Protein AF-A0A926F863-F1 (afdb_monomer)

pLDDT: mean 94.05, std 6.94, range [59.16, 98.5]

Nearest PDB structures (foldseek):
  3muj-assembly1_B  TM=3.597E-01  e=5.654E+00  Homo sapiens

InterPro domains:
  IPR001525 C-5 cytosine methyltransferase [PF00145] (24-99)
  IPR029063 S-adenosyl-L-methionine-dependent methyltransferase superfamily [SSF53335] (8-101)
  IPR031303 DNA methylase, C-5 cytosine-specific, conserved site [PS00095] (80-98)

Sequence (110 aa):
IIEGVMPCLTPGKLYKRQNGPRFRGEDGLMFTITATDRHGILEKLRIRRLMPQECLRAQGFSEEQAQKICLVNSDNQVYKQAGNAVTVNVVQAIGERLKEVDDELYKRKG

Organism: NCBI:txid2763676

Secondary structure (DSSP, 8-state):
---SEEEES-TT-SS--SSS-SB--TTPPPPPP-SS---EEEETTEEEEPPHHHHHHHTT--HHHHHHHHHHS-HHHHHHHHHHPPPHHHHHHHHHHHHHHHHHHHHTT-

Foldseek 3Di:
DQAAKKKAWQPVDPDDDDDDDRIDDRPDDHDQQALPTFIWIQHPNDIDTDFLLSLQVSLVDDSVRSVVVPVVDPRNVSSNPSNPDHRPVVVVVVVVVVVVVVVVVVVVVD

Radius of gyration: 18.23 Å; Cα contacts (8 Å, |Δi|>4): 144; chains: 1; bounding box: 43×34×61 Å

Structure (mmCIF, N/CA/C/O backbone):
data_AF-A0A926F863-F1
#
_entry.id   AF-A0A926F863-F1
#
loop_
_atom_site.group_PDB
_atom_site.id
_atom_site.type_symbol
_atom_site.label_atom_id
_atom_site.label_alt_id
_atom_site.label_comp_id
_atom_site.label_asym_id
_atom_site.label_entity_id
_atom_site.label_seq_id
_atom_site.pdbx_PDB_ins_code
_atom_site.Cartn_x
_atom_site.Cartn_y
_atom_site.Cartn_z
_atom_site.occupancy
_atom_site.B_iso_or_equiv
_atom_site.auth_seq_id
_atom_site.auth_comp_id
_atom_site.auth_asym_id
_atom_site.auth_atom_id
_atom_site.pdbx_PDB_model_num
ATOM 1 N N . ILE A 1 1 ? -0.957 -11.375 -26.136 1.00 59.31 1 ILE A N 1
ATOM 2 C CA . ILE A 1 1 ? -0.493 -10.065 -25.613 1.00 59.31 1 ILE A CA 1
ATOM 3 C C . ILE A 1 1 ? -0.911 -10.031 -24.149 1.00 59.31 1 ILE A C 1
ATOM 5 O O . ILE A 1 1 ? -1.944 -10.609 -23.855 1.00 59.31 1 ILE A O 1
ATOM 9 N N . ILE A 1 2 ? -0.105 -9.485 -23.234 1.00 64.69 2 ILE A N 1
ATOM 10 C CA . ILE A 1 2 ? -0.550 -9.303 -21.840 1.00 64.69 2 ILE A CA 1
ATOM 11 C C . ILE A 1 2 ? -1.617 -8.209 -21.860 1.00 64.69 2 ILE A C 1
ATOM 13 O O . ILE A 1 2 ? -1.288 -7.065 -22.188 1.00 64.69 2 ILE A O 1
ATOM 17 N N . GLU A 1 3 ? -2.867 -8.571 -21.585 1.00 75.44 3 GLU A N 1
ATOM 18 C CA . GLU A 1 3 ? -4.001 -7.640 -21.596 1.00 75.44 3 GLU A CA 1
ATOM 19 C C . GLU A 1 3 ? -4.301 -7.088 -20.196 1.00 75.44 3 GLU A C 1
ATOM 21 O O . GLU A 1 3 ? -4.772 -5.955 -20.089 1.00 75.44 3 GLU A O 1
ATOM 26 N N . GLY A 1 4 ? -3.952 -7.823 -19.133 1.00 84.75 4 GLY A N 1
ATOM 27 C CA . GLY A 1 4 ? -4.171 -7.414 -17.748 1.00 84.75 4 GLY A CA 1
ATOM 28 C C . GLY A 1 4 ? -2.987 -6.712 -17.072 1.00 84.75 4 GLY A C 1
ATOM 29 O O . GLY A 1 4 ? -1.955 -6.391 -17.674 1.00 84.75 4 GLY A O 1
ATOM 30 N N . VAL A 1 5 ? -3.160 -6.461 -15.771 1.00 91.56 5 VAL A N 1
ATOM 31 C CA . VAL A 1 5 ? -2.172 -5.811 -14.900 1.00 91.56 5 VAL A CA 1
ATOM 32 C C . VAL A 1 5 ? -1.580 -6.846 -13.951 1.00 91.56 5 VAL A C 1
ATOM 34 O O . VAL A 1 5 ? -2.289 -7.422 -13.137 1.00 91.56 5 VAL A O 1
ATOM 37 N N . MET A 1 6 ? -0.266 -7.054 -14.012 1.00 95.50 6 MET A N 1
ATOM 38 C CA . MET A 1 6 ? 0.435 -8.005 -13.145 1.00 95.50 6 MET A CA 1
ATOM 39 C C . MET A 1 6 ? 1.247 -7.290 -12.056 1.00 95.50 6 MET A C 1
ATOM 41 O O . MET A 1 6 ? 2.111 -6.469 -12.390 1.00 95.50 6 MET A O 1
ATOM 45 N N . PRO A 1 7 ? 1.067 -7.618 -10.762 1.00 96.50 7 PRO A N 1
ATOM 46 C CA . PRO A 1 7 ? 1.912 -7.107 -9.686 1.00 96.50 7 PRO A CA 1
ATOM 47 C C . PRO A 1 7 ? 3.381 -7.473 -9.887 1.00 96.50 7 PRO A C 1
ATOM 49 O O . PRO A 1 7 ? 3.701 -8.610 -10.234 1.00 96.50 7 PRO A O 1
ATOM 52 N N . CYS A 1 8 ? 4.286 -6.542 -9.596 1.00 95.94 8 CYS A N 1
ATOM 53 C CA . CYS A 1 8 ? 5.728 -6.727 -9.718 1.00 95.94 8 CYS A CA 1
ATOM 54 C C . CYS A 1 8 ? 6.470 -6.277 -8.455 1.00 95.94 8 CYS A C 1
ATOM 56 O O . CYS A 1 8 ? 6.349 -5.139 -7.995 1.00 95.94 8 CYS A O 1
ATOM 58 N N . LEU A 1 9 ? 7.314 -7.161 -7.932 1.00 96.00 9 LEU A N 1
ATOM 59 C CA . LEU A 1 9 ? 8.221 -6.867 -6.838 1.00 96.00 9 LEU A CA 1
ATOM 60 C C . LEU A 1 9 ? 9.496 -6.187 -7.357 1.00 96.00 9 LEU A C 1
ATOM 62 O O . LEU A 1 9 ? 10.271 -6.766 -8.125 1.00 96.00 9 LEU A O 1
ATOM 66 N N . THR A 1 10 ? 9.758 -4.976 -6.868 1.00 94.62 10 THR A N 1
ATOM 67 C CA . THR A 1 10 ? 11.027 -4.246 -7.033 1.00 94.62 10 THR A CA 1
ATOM 68 C C . THR A 1 10 ? 11.561 -4.233 -8.476 1.00 94.62 10 THR A C 1
ATOM 70 O O . THR A 1 10 ? 12.686 -4.686 -8.719 1.00 94.62 10 THR A O 1
ATOM 73 N N . PRO A 1 11 ? 10.800 -3.692 -9.454 1.00 94.75 11 PRO A N 1
ATOM 74 C CA . PRO A 1 11 ? 11.139 -3.757 -10.877 1.00 94.75 11 PRO A CA 1
ATOM 75 C C . PRO A 1 11 ? 12.455 -3.054 -11.223 1.00 94.75 11 PRO A C 1
ATOM 77 O O . PRO A 1 11 ? 13.088 -3.383 -12.215 1.00 94.75 11 PRO A O 1
ATOM 80 N N . GLY A 1 12 ? 12.893 -2.098 -10.398 1.00 92.44 12 GLY A N 1
ATOM 81 C CA . GLY A 1 12 ? 14.146 -1.370 -10.605 1.00 92.44 12 GLY A CA 1
ATOM 82 C C . GLY A 1 12 ? 15.415 -2.104 -10.161 1.00 92.44 12 GLY A C 1
ATOM 83 O O . GLY A 1 12 ? 16.485 -1.513 -10.253 1.00 92.44 12 GLY A O 1
ATOM 84 N N . LYS A 1 13 ? 15.328 -3.331 -9.628 1.00 92.31 13 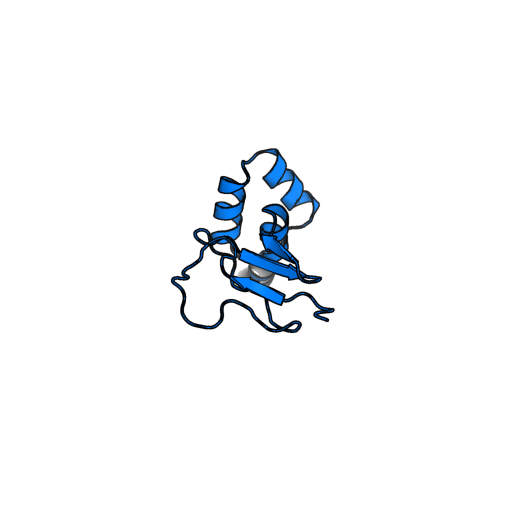LYS A N 1
ATOM 85 C CA . LYS A 1 13 ? 16.504 -4.110 -9.200 1.00 92.31 13 LYS A CA 1
ATOM 86 C C . LYS A 1 13 ? 16.634 -5.390 -10.013 1.00 92.31 13 LYS A C 1
ATOM 88 O O . LYS A 1 13 ? 15.687 -6.175 -10.053 1.00 92.31 13 LYS A O 1
ATOM 93 N N . LEU A 1 14 ? 17.834 -5.644 -10.540 1.00 91.38 14 LEU A N 1
ATOM 94 C CA . LEU A 1 14 ? 18.174 -6.880 -11.257 1.00 91.38 14 LEU A CA 1
ATOM 95 C C . LEU A 1 14 ? 17.975 -8.116 -10.364 1.00 91.38 14 LEU A C 1
ATOM 97 O O . LEU A 1 14 ? 17.232 -9.034 -10.709 1.00 91.38 14 LEU A O 1
ATOM 101 N N . TYR A 1 15 ? 18.537 -8.076 -9.155 1.00 91.62 15 TYR A N 1
ATOM 102 C CA . TYR A 1 15 ? 18.416 -9.140 -8.160 1.00 91.62 15 TYR A CA 1
ATOM 103 C C . TYR A 1 15 ? 17.427 -8.757 -7.051 1.00 91.62 15 TYR A C 1
ATOM 105 O O . TYR A 1 15 ? 17.424 -7.620 -6.569 1.00 91.62 15 TYR A O 1
ATOM 113 N N . LYS A 1 16 ? 16.582 -9.709 -6.638 1.00 91.19 16 LYS A N 1
ATOM 114 C CA . LYS A 1 16 ? 15.624 -9.548 -5.531 1.00 91.19 16 LYS A CA 1
ATOM 115 C C . LYS A 1 16 ? 16.090 -10.312 -4.295 1.00 91.19 16 LYS A C 1
ATOM 117 O O . LYS A 1 16 ? 16.709 -11.361 -4.422 1.00 91.19 16 LYS A O 1
ATOM 122 N N . ARG A 1 17 ? 15.757 -9.787 -3.111 1.00 89.31 17 ARG A N 1
ATOM 123 C CA . ARG A 1 17 ? 16.078 -10.421 -1.820 1.00 89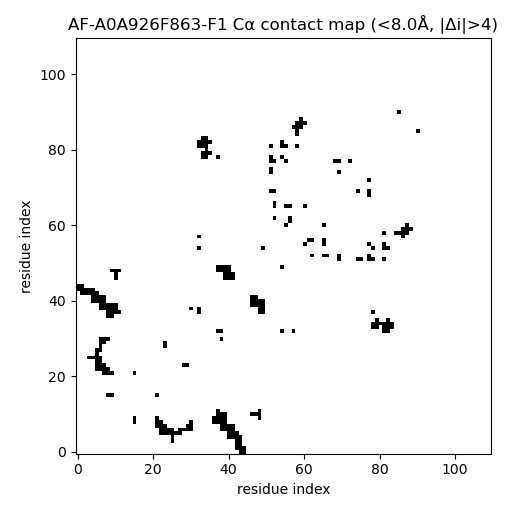.31 17 ARG A CA 1
ATOM 124 C C . ARG A 1 17 ? 14.975 -11.350 -1.314 1.00 89.31 17 ARG A C 1
ATOM 126 O O . ARG A 1 17 ? 15.287 -12.374 -0.728 1.00 89.31 17 ARG A O 1
ATOM 133 N N . GLN A 1 18 ? 13.701 -11.002 -1.522 1.00 85.50 18 GLN A N 1
ATOM 134 C CA . GLN A 1 18 ? 12.589 -11.855 -1.093 1.00 85.50 18 GLN A CA 1
ATOM 135 C C . GLN A 1 18 ? 12.514 -13.136 -1.931 1.00 85.50 18 GLN A C 1
ATOM 137 O O . GLN A 1 18 ? 12.698 -13.105 -3.153 1.00 85.50 18 GLN A O 1
ATOM 142 N N . ASN A 1 19 ? 12.180 -14.244 -1.272 1.00 89.44 19 ASN A N 1
ATOM 143 C CA . ASN A 1 19 ? 11.878 -15.525 -1.909 1.00 89.44 19 ASN A CA 1
ATOM 144 C C . ASN A 1 19 ? 10.538 -15.470 -2.664 1.00 89.44 19 ASN A C 1
ATOM 146 O O . ASN A 1 19 ? 9.709 -14.599 -2.411 1.00 89.44 19 ASN A O 1
ATOM 150 N N . GLY A 1 20 ? 10.333 -16.390 -3.609 1.00 90.88 20 GLY A N 1
ATOM 151 C CA . GLY A 1 20 ? 9.114 -16.452 -4.427 1.00 90.88 20 GLY A CA 1
ATOM 152 C C . GLY A 1 20 ? 9.216 -15.709 -5.765 1.00 90.88 20 GLY A C 1
ATOM 153 O O . GLY A 1 20 ? 10.310 -15.290 -6.157 1.00 90.88 20 GLY A O 1
ATOM 154 N N . PRO A 1 21 ? 8.112 -15.579 -6.515 1.00 93.69 21 PRO A N 1
ATOM 155 C CA . PRO A 1 21 ? 8.136 -14.999 -7.851 1.00 93.69 21 PRO A CA 1
ATOM 156 C C . PRO A 1 21 ? 8.247 -13.467 -7.805 1.00 93.69 21 PRO A C 1
ATOM 158 O O . PRO A 1 21 ? 7.821 -12.820 -6.851 1.00 93.69 21 PRO A O 1
ATOM 161 N N . ARG A 1 22 ? 8.840 -12.873 -8.849 1.00 94.56 22 ARG A N 1
ATOM 162 C CA . ARG A 1 22 ? 8.901 -11.407 -9.004 1.00 94.56 22 ARG A CA 1
ATOM 163 C C . ARG A 1 22 ? 7.568 -10.831 -9.467 1.00 94.56 22 ARG A C 1
ATOM 165 O O . ARG A 1 22 ? 7.223 -9.726 -9.071 1.00 94.56 22 ARG A O 1
ATOM 172 N N . PHE A 1 23 ? 6.855 -11.574 -10.299 1.00 95.19 23 PHE A N 1
ATOM 173 C CA . PHE A 1 23 ? 5.547 -11.201 -10.808 1.00 95.19 23 PHE A CA 1
ATOM 174 C C . PHE A 1 23 ? 4.492 -12.141 -10.241 1.00 95.19 23 PHE A C 1
ATOM 176 O O . PHE A 1 23 ? 4.777 -13.314 -9.997 1.00 95.19 23 PHE A O 1
ATOM 183 N N . ARG A 1 24 ? 3.2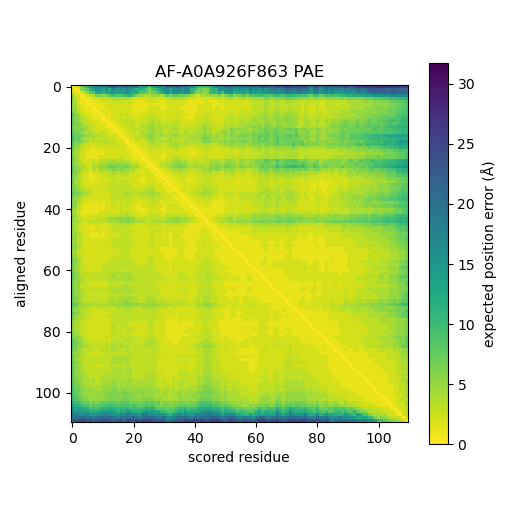83 -11.632 -10.037 1.00 94.50 24 ARG A N 1
ATOM 184 C CA . ARG A 1 24 ? 2.088 -12.465 -9.862 1.00 94.50 24 ARG A CA 1
ATOM 185 C C . ARG A 1 24 ? 1.251 -12.396 -11.139 1.00 94.50 24 ARG A C 1
ATOM 187 O O . ARG A 1 24 ? 1.475 -11.500 -11.948 1.00 94.50 24 ARG A O 1
ATOM 194 N N . GLY A 1 25 ? 0.348 -13.360 -11.327 1.00 92.00 25 GLY A N 1
ATOM 195 C CA . GLY A 1 25 ? -0.586 -13.359 -12.460 1.00 92.00 25 GLY A CA 1
ATOM 196 C C . GLY A 1 25 ? -1.533 -12.155 -12.431 1.00 92.00 25 GLY A C 1
ATOM 197 O O . GLY A 1 25 ? -1.531 -11.399 -11.462 1.00 92.00 25 GLY A O 1
ATOM 198 N N . GLU A 1 26 ? -2.331 -11.986 -13.486 1.00 89.38 26 GLU A N 1
ATOM 199 C CA . GLU A 1 26 ? -3.250 -10.844 -13.643 1.00 89.38 26 GLU A CA 1
ATOM 200 C C . GLU A 1 26 ? -4.286 -10.768 -12.505 1.00 89.38 26 GLU A C 1
ATOM 202 O O . GLU A 1 26 ? -4.508 -9.697 -11.952 1.00 89.38 26 GLU A O 1
ATOM 207 N N . ASP A 1 27 ? -4.802 -11.914 -12.049 1.00 86.12 27 ASP A N 1
ATOM 208 C CA . ASP A 1 27 ? -5.701 -12.006 -10.881 1.00 86.12 27 ASP A CA 1
ATOM 209 C 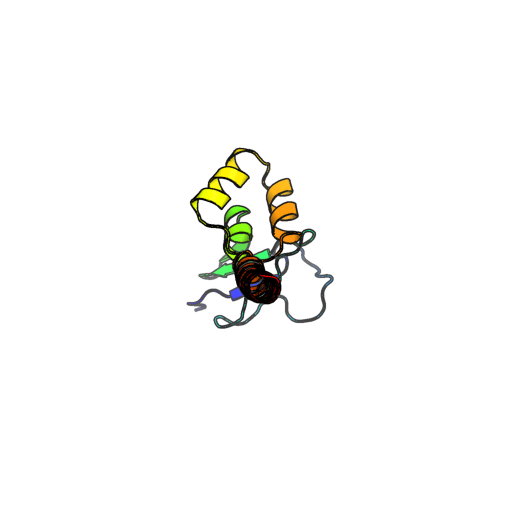C . ASP A 1 27 ? -4.953 -12.069 -9.535 1.00 86.12 27 ASP A C 1
ATOM 211 O O . ASP A 1 27 ? -5.524 -12.305 -8.467 1.00 86.12 27 ASP A O 1
ATOM 215 N N . GLY A 1 28 ? -3.629 -11.922 -9.570 1.00 88.12 28 GLY A N 1
ATOM 216 C CA . GLY A 1 28 ? -2.786 -11.993 -8.394 1.00 88.12 28 GLY A CA 1
ATOM 217 C C . GLY A 1 28 ? -2.954 -10.767 -7.506 1.00 88.12 28 GLY A C 1
ATOM 218 O O . GLY A 1 28 ? -2.842 -9.631 -7.957 1.00 88.12 28 GLY A O 1
ATOM 219 N N . LEU A 1 29 ? -3.111 -10.989 -6.200 1.00 91.88 29 LEU A N 1
ATOM 220 C CA . LEU A 1 29 ? -3.073 -9.896 -5.227 1.00 91.88 29 LEU A CA 1
ATOM 221 C C . LEU A 1 29 ? -1.736 -9.155 -5.287 1.00 91.88 29 LEU A C 1
ATOM 223 O O . LEU A 1 29 ? -0.683 -9.765 -5.501 1.00 91.88 29 LEU A O 1
ATOM 227 N N . MET A 1 30 ? -1.761 -7.859 -4.985 1.00 93.38 30 MET A N 1
ATOM 228 C CA . MET A 1 30 ? -0.550 -7.056 -4.850 1.00 93.38 30 MET A CA 1
ATOM 229 C C . MET A 1 30 ? 0.411 -7.650 -3.802 1.00 93.38 30 MET A C 1
ATOM 231 O O . MET A 1 30 ? 0.000 -8.303 -2.838 1.00 93.38 30 MET A O 1
ATOM 235 N N . PHE A 1 31 ? 1.715 -7.436 -3.987 1.00 95.12 31 PHE A N 1
ATOM 236 C CA . PHE A 1 31 ? 2.688 -7.691 -2.924 1.00 95.12 31 PHE A CA 1
ATOM 237 C C . PHE A 1 31 ? 2.463 -6.718 -1.761 1.00 95.12 31 PHE A C 1
ATOM 239 O O . PHE A 1 31 ? 2.026 -5.588 -1.967 1.00 95.12 31 PHE A O 1
ATOM 246 N N . THR A 1 32 ? 2.803 -7.131 -0.540 1.00 94.44 32 THR A N 1
ATOM 247 C CA . THR A 1 32 ? 2.780 -6.231 0.617 1.00 94.44 32 THR A CA 1
ATOM 248 C C . THR A 1 32 ? 3.665 -5.018 0.345 1.00 94.44 32 THR A C 1
ATOM 250 O O . THR A 1 32 ? 4.855 -5.176 0.067 1.00 94.44 32 THR A O 1
ATOM 253 N N . ILE A 1 33 ? 3.100 -3.813 0.438 1.00 95.75 33 ILE A N 1
ATOM 254 C CA . ILE A 1 33 ? 3.874 -2.574 0.345 1.00 95.75 33 ILE A CA 1
ATOM 255 C C . ILE A 1 33 ? 4.805 -2.510 1.557 1.00 95.75 33 ILE A C 1
ATOM 257 O O . ILE A 1 33 ? 4.357 -2.620 2.691 1.00 95.75 33 ILE A O 1
ATOM 261 N N . THR A 1 34 ? 6.107 -2.354 1.320 1.00 95.19 34 THR A N 1
ATOM 262 C CA . THR A 1 34 ? 7.122 -2.303 2.382 1.00 95.19 34 THR A CA 1
ATOM 263 C C . THR A 1 34 ? 7.894 -0.997 2.284 1.00 95.19 34 THR A C 1
ATOM 265 O O . THR A 1 34 ? 7.996 -0.401 1.211 1.00 95.19 34 THR A O 1
ATOM 268 N N . ALA A 1 35 ? 8.468 -0.543 3.398 1.00 94.94 35 ALA A N 1
ATOM 269 C CA . ALA A 1 35 ? 9.252 0.692 3.413 1.00 94.94 35 ALA A CA 1
ATOM 270 C C . ALA A 1 35 ? 10.551 0.591 2.590 1.00 94.94 35 ALA A C 1
ATOM 272 O O . ALA A 1 35 ? 11.090 1.601 2.124 1.00 94.94 35 ALA A O 1
ATOM 273 N N . THR A 1 36 ? 11.064 -0.629 2.418 1.00 92.38 36 THR A N 1
ATOM 274 C CA . THR A 1 36 ? 12.358 -0.904 1.783 1.00 92.38 36 THR A CA 1
ATOM 275 C C . THR A 1 36 ? 12.245 -1.121 0.279 1.00 92.38 36 THR A C 1
ATOM 277 O O . THR A 1 36 ? 13.106 -0.662 -0.477 1.00 92.38 36 THR A O 1
ATOM 280 N N . ASP A 1 37 ? 11.217 -1.837 -0.168 1.00 93.19 37 ASP A N 1
ATOM 281 C CA . ASP A 1 37 ? 11.050 -2.165 -1.576 1.00 93.19 37 ASP A CA 1
ATOM 282 C C . ASP A 1 37 ? 10.349 -1.038 -2.340 1.00 93.19 37 ASP A C 1
ATOM 284 O O . ASP A 1 37 ? 9.827 -0.067 -1.786 1.00 93.19 37 ASP A O 1
ATOM 288 N N . ARG A 1 38 ? 10.410 -1.126 -3.666 1.00 94.75 38 ARG A N 1
ATOM 289 C CA . ARG A 1 38 ? 9.699 -0.215 -4.565 1.00 94.75 38 ARG A CA 1
ATOM 290 C C . ARG A 1 38 ? 8.844 -1.069 -5.461 1.00 94.75 38 ARG A C 1
ATOM 292 O O . ARG A 1 38 ? 9.348 -1.584 -6.441 1.00 94.75 38 ARG A O 1
ATOM 299 N N . HIS A 1 39 ? 7.596 -1.280 -5.086 1.00 96.00 39 HIS A N 1
ATOM 300 C CA . HIS A 1 39 ? 6.697 -2.166 -5.815 1.00 96.00 39 HIS A CA 1
ATOM 301 C C . HIS A 1 39 ? 6.245 -1.546 -7.138 1.00 96.00 39 HIS A C 1
ATOM 303 O O . HIS A 1 39 ? 6.396 -0.343 -7.362 1.00 96.00 39 HIS A O 1
ATOM 309 N N . GLY A 1 40 ? 5.746 -2.371 -8.046 1.00 96.69 40 GLY A N 1
ATOM 310 C CA . GLY A 1 40 ? 5.356 -1.948 -9.381 1.00 96.69 40 GLY A CA 1
ATOM 311 C C . GLY A 1 40 ? 4.332 -2.866 -10.015 1.00 96.69 40 GLY A C 1
ATOM 312 O O . GLY A 1 40 ? 3.845 -3.802 -9.386 1.00 96.69 40 GLY A O 1
ATOM 313 N N . ILE A 1 41 ? 4.048 -2.597 -11.281 1.00 96.25 41 ILE A N 1
ATOM 314 C CA . ILE A 1 41 ? 3.158 -3.400 -12.113 1.00 96.25 41 ILE A CA 1
ATOM 315 C C . ILE A 1 41 ? 3.754 -3.579 -13.509 1.00 96.25 41 ILE A C 1
ATOM 317 O O . ILE A 1 41 ? 4.572 -2.769 -13.962 1.00 96.25 41 ILE A O 1
ATOM 321 N N . LEU A 1 42 ? 3.335 -4.645 -14.179 1.00 95.19 42 LEU A N 1
ATOM 322 C CA . LEU A 1 42 ? 3.472 -4.849 -15.613 1.00 95.19 42 LEU A CA 1
ATOM 323 C C . LEU A 1 42 ? 2.091 -4.675 -16.247 1.00 95.19 42 LEU A C 1
ATOM 325 O O . LEU A 1 42 ? 1.163 -5.397 -15.901 1.00 95.19 42 LEU A O 1
ATOM 329 N N . GLU A 1 43 ? 1.973 -3.722 -17.162 1.00 92.69 43 GLU A N 1
ATOM 330 C CA . GLU A 1 43 ? 0.740 -3.405 -17.885 1.00 92.69 43 GLU A CA 1
ATOM 331 C C . GLU A 1 43 ? 1.104 -3.096 -19.340 1.00 92.69 43 GLU A C 1
ATOM 333 O O . GLU A 1 43 ? 2.039 -2.332 -19.589 1.00 92.69 43 GLU A O 1
ATOM 338 N N . LYS A 1 44 ? 0.397 -3.692 -20.311 1.00 90.25 44 LYS A N 1
ATOM 339 C CA . LYS A 1 44 ? 0.604 -3.432 -21.753 1.00 90.25 44 LYS A CA 1
ATOM 340 C C . LYS A 1 44 ? 2.081 -3.522 -22.176 1.00 90.25 44 LYS A C 1
ATOM 342 O O . LYS A 1 44 ? 2.608 -2.639 -22.847 1.00 90.25 44 LYS A O 1
ATOM 347 N N . LEU A 1 45 ? 2.764 -4.584 -21.734 1.00 89.62 45 LEU A N 1
ATOM 348 C CA . LEU A 1 45 ? 4.198 -4.837 -21.969 1.00 89.62 45 LEU A CA 1
ATOM 349 C C . LEU A 1 45 ? 5.161 -3.791 -21.370 1.00 89.62 45 LEU A C 1
ATOM 351 O O . LEU A 1 45 ? 6.359 -3.822 -21.650 1.00 89.62 45 LEU A O 1
ATOM 355 N N . ARG A 1 46 ? 4.677 -2.890 -20.509 1.00 93.62 46 ARG A N 1
ATOM 356 C CA . ARG A 1 46 ? 5.487 -1.883 -19.823 1.00 93.62 46 ARG A CA 1
ATOM 357 C C . ARG A 1 46 ? 5.541 -2.160 -18.329 1.00 93.62 46 ARG A C 1
ATOM 359 O O . ARG A 1 46 ? 4.521 -2.243 -17.651 1.00 93.62 46 ARG A O 1
ATOM 366 N N . ILE A 1 47 ? 6.758 -2.237 -17.800 1.00 95.19 47 ILE A N 1
ATOM 367 C CA . ILE A 1 47 ? 6.994 -2.313 -16.359 1.00 95.19 47 ILE A CA 1
ATOM 368 C C . ILE A 1 47 ? 7.133 -0.891 -15.813 1.00 95.19 47 ILE A C 1
ATOM 370 O O . ILE A 1 47 ? 7.930 -0.098 -16.324 1.00 95.19 47 ILE A O 1
ATOM 374 N N . ARG A 1 48 ? 6.400 -0.571 -14.746 1.00 95.56 48 ARG A N 1
ATOM 375 C CA . ARG A 1 48 ? 6.550 0.691 -14.009 1.00 95.56 48 ARG A CA 1
ATOM 376 C C . ARG A 1 48 ? 6.491 0.473 -12.505 1.00 95.56 48 ARG A C 1
ATOM 378 O O . ARG A 1 48 ? 5.980 -0.535 -12.026 1.00 95.56 48 ARG A O 1
ATOM 385 N N . ARG A 1 49 ? 7.016 1.438 -11.752 1.00 96.75 49 ARG A N 1
ATOM 386 C CA . ARG A 1 49 ? 6.820 1.497 -10.298 1.00 96.75 49 ARG A CA 1
ATOM 387 C C . ARG A 1 49 ? 5.408 1.996 -9.995 1.00 96.75 49 ARG A C 1
ATOM 389 O O . ARG A 1 49 ? 4.830 2.733 -10.798 1.00 96.75 49 ARG A O 1
ATOM 396 N N . LEU A 1 50 ? 4.886 1.593 -8.842 1.00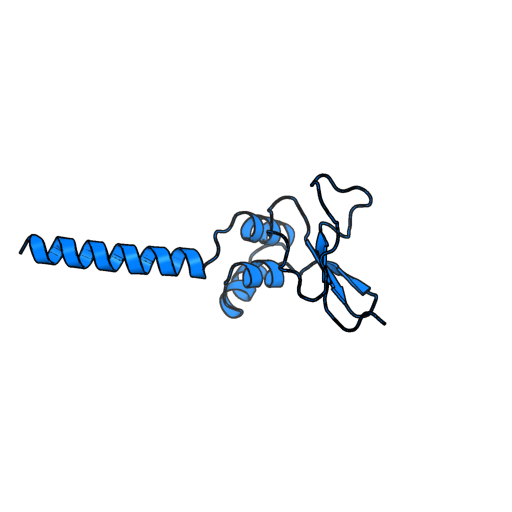 97.06 50 LEU A N 1
ATOM 397 C CA . LEU A 1 50 ? 3.748 2.268 -8.238 1.00 97.06 50 LEU A CA 1
ATOM 398 C C . LEU A 1 50 ? 4.197 3.656 -7.795 1.00 97.06 50 LEU A C 1
ATOM 400 O O . LEU A 1 50 ? 5.289 3.794 -7.249 1.00 97.06 50 LEU A O 1
ATOM 404 N N . MET A 1 51 ? 3.362 4.655 -8.029 1.00 96.94 51 MET A N 1
ATOM 405 C CA . MET A 1 51 ? 3.527 6.012 -7.532 1.00 96.94 51 MET A CA 1
ATOM 406 C C . MET A 1 51 ? 3.326 6.043 -6.012 1.00 96.94 51 MET A C 1
ATOM 408 O O . MET A 1 51 ? 2.584 5.216 -5.475 1.00 96.94 51 MET A O 1
ATOM 412 N N . PRO A 1 52 ? 3.904 7.019 -5.291 1.00 97.81 52 PRO A N 1
ATOM 413 C CA . PRO A 1 52 ? 3.739 7.091 -3.840 1.00 97.81 52 PRO A CA 1
ATOM 414 C C . PRO A 1 52 ? 2.265 7.163 -3.414 1.00 97.81 52 PRO A C 1
ATOM 416 O O . PRO A 1 52 ? 1.855 6.508 -2.458 1.00 97.81 52 PRO A O 1
ATOM 419 N N . GLN A 1 53 ? 1.450 7.879 -4.187 1.00 97.88 53 GLN A N 1
ATOM 420 C CA . GLN A 1 53 ? 0.011 7.970 -3.974 1.00 97.88 53 GLN A CA 1
ATOM 421 C C . GLN A 1 53 ? -0.720 6.636 -4.216 1.00 97.88 53 GLN A C 1
ATOM 423 O O . GLN A 1 53 ? -1.647 6.300 -3.483 1.00 97.88 53 GLN A O 1
ATOM 428 N N . GLU A 1 54 ? -0.297 5.844 -5.211 1.00 97.50 54 GLU A N 1
ATOM 429 C CA . GLU A 1 54 ? -0.832 4.493 -5.447 1.00 97.50 54 GLU A CA 1
ATOM 430 C C . GLU A 1 54 ? -0.525 3.570 -4.258 1.00 97.50 54 GLU A C 1
ATOM 432 O O . GLU A 1 54 ? -1.389 2.802 -3.841 1.00 97.50 54 GLU A O 1
ATOM 437 N N . CYS A 1 55 ? 0.664 3.692 -3.656 1.00 97.94 55 CYS A N 1
ATOM 438 C CA . CYS A 1 55 ? 1.024 2.953 -2.444 1.00 97.94 55 CYS A CA 1
ATOM 439 C C . CYS A 1 55 ? 0.145 3.328 -1.239 1.00 97.94 55 CYS A C 1
ATOM 441 O O . CYS A 1 55 ? -0.232 2.445 -0.473 1.00 97.94 55 CYS A O 1
ATOM 443 N N . LEU A 1 56 ? -0.200 4.610 -1.066 1.00 98.31 56 LEU A N 1
ATOM 444 C CA . LEU A 1 56 ? -1.128 5.046 -0.013 1.00 98.31 56 LEU A CA 1
ATOM 445 C C . LEU A 1 56 ? -2.544 4.520 -0.263 1.00 98.31 56 LEU A C 1
ATOM 447 O O . LEU A 1 56 ? -3.167 3.974 0.644 1.00 98.31 56 LEU A O 1
ATOM 451 N N . ARG A 1 57 ? -3.038 4.597 -1.502 1.00 97.62 57 ARG A N 1
ATOM 452 C CA . ARG A 1 57 ? -4.347 4.028 -1.857 1.00 97.62 57 ARG A CA 1
ATOM 453 C C . ARG A 1 57 ? -4.410 2.523 -1.624 1.00 97.62 57 ARG A C 1
ATOM 455 O O . ARG A 1 57 ? -5.414 2.032 -1.121 1.00 97.62 57 ARG A O 1
ATOM 462 N N . ALA A 1 58 ? -3.325 1.798 -1.900 1.00 95.62 58 ALA A N 1
ATOM 463 C CA . ALA A 1 58 ? -3.229 0.372 -1.589 1.00 95.62 58 ALA A CA 1
ATOM 464 C C . ALA A 1 58 ? -3.350 0.075 -0.079 1.00 95.62 58 ALA A C 1
ATOM 466 O O . ALA A 1 58 ? -3.771 -1.017 0.291 1.00 95.62 58 ALA A O 1
ATOM 467 N N . GLN A 1 59 ? -3.032 1.042 0.789 1.00 97.50 59 GLN A N 1
ATOM 468 C CA . GLN A 1 59 ? -3.243 0.962 2.239 1.00 97.50 59 GLN A CA 1
ATOM 469 C C . GLN A 1 59 ? -4.630 1.464 2.685 1.00 97.50 59 GLN A C 1
ATOM 471 O O . GLN A 1 59 ? -4.887 1.555 3.881 1.00 97.50 59 GLN A O 1
ATOM 476 N N . GLY A 1 60 ? -5.538 1.782 1.760 1.00 97.38 60 GLY A N 1
ATOM 477 C CA . GLY A 1 60 ? -6.901 2.225 2.066 1.00 97.38 60 GLY A CA 1
ATOM 478 C C . GLY A 1 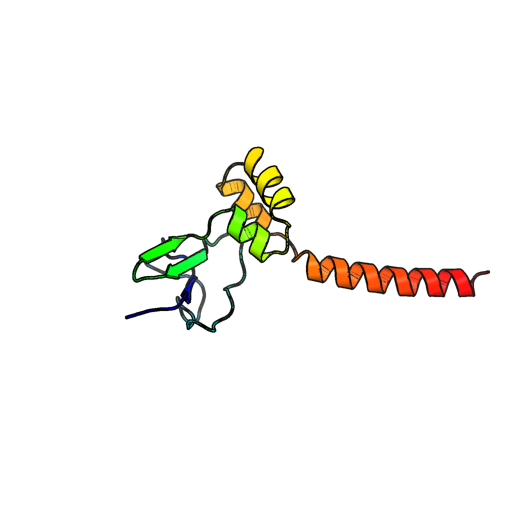60 ? -7.047 3.721 2.355 1.00 97.38 60 GLY A C 1
ATOM 479 O O . GLY A 1 60 ? -8.116 4.148 2.775 1.00 97.38 60 GLY A O 1
ATOM 480 N N . PHE A 1 61 ? -6.009 4.534 2.128 1.00 98.00 61 PHE A N 1
ATOM 481 C CA . PHE A 1 61 ? -6.155 5.991 2.196 1.00 98.00 61 PHE A CA 1
ATOM 482 C C . PHE A 1 61 ? -7.034 6.484 1.042 1.00 98.00 61 PHE A C 1
ATOM 484 O O . PHE A 1 61 ? -6.879 6.040 -0.100 1.00 98.00 61 PHE A O 1
ATOM 491 N N . SER A 1 62 ? -7.924 7.438 1.326 1.00 97.94 62 SER A N 1
ATOM 492 C CA . SER A 1 62 ? -8.707 8.108 0.283 1.00 97.94 62 SER A CA 1
ATOM 493 C C . SER A 1 62 ? -7.806 8.895 -0.676 1.00 97.94 62 SER A C 1
ATOM 495 O O . SER A 1 62 ? -6.690 9.288 -0.325 1.00 97.94 62 SER A O 1
ATOM 497 N N . GLU A 1 63 ? -8.309 9.159 -1.885 1.00 97.38 63 GLU A N 1
ATOM 498 C CA . GLU A 1 63 ? -7.617 9.967 -2.897 1.00 97.38 63 GLU A CA 1
ATOM 499 C C . GLU A 1 63 ? -7.172 11.321 -2.319 1.00 97.38 63 GLU A C 1
ATOM 501 O O . GLU A 1 63 ? -6.002 11.682 -2.428 1.00 97.38 63 GLU A O 1
ATOM 506 N N . GLU A 1 64 ? -8.070 12.019 -1.618 1.00 97.94 64 GLU A N 1
ATOM 507 C CA . GLU A 1 64 ? -7.799 13.322 -1.005 1.00 97.94 64 GLU A CA 1
ATOM 508 C C . GLU A 1 64 ? -6.705 13.247 0.073 1.00 97.94 64 GLU A C 1
ATOM 510 O O . GLU A 1 64 ? -5.776 14.059 0.078 1.00 97.94 64 GLU A O 1
ATOM 515 N N . GLN A 1 65 ? -6.775 12.266 0.980 1.00 97.94 65 GLN A N 1
ATOM 516 C CA . GLN A 1 65 ? -5.739 12.069 2.001 1.00 97.94 65 GLN A CA 1
ATOM 517 C C . GLN A 1 65 ? -4.384 11.779 1.355 1.00 97.94 65 GLN A C 1
ATOM 519 O O . GLN A 1 65 ? -3.372 12.353 1.759 1.00 97.94 65 GLN A O 1
ATOM 524 N N . ALA A 1 66 ? -4.363 10.916 0.337 1.00 98.00 66 ALA A N 1
ATOM 525 C CA . ALA A 1 66 ? -3.139 10.557 -0.358 1.00 98.00 66 ALA A CA 1
ATOM 526 C C . ALA A 1 66 ? -2.517 11.773 -1.064 1.00 98.00 66 ALA A C 1
ATOM 528 O O . ALA A 1 66 ? -1.315 11.999 -0.927 1.00 98.00 66 ALA A O 1
ATOM 529 N N . GLN A 1 67 ? -3.325 12.602 -1.734 1.00 97.81 67 GLN A N 1
ATOM 530 C CA . GLN A 1 67 ? -2.864 13.850 -2.354 1.00 97.81 67 GLN A CA 1
ATOM 531 C C . GLN A 1 67 ? -2.288 14.822 -1.320 1.00 97.81 67 GLN A C 1
ATOM 533 O O . GLN A 1 67 ? -1.184 15.330 -1.513 1.00 97.81 67 GLN A O 1
ATOM 538 N N . LYS A 1 68 ? -2.983 15.041 -0.195 1.00 98.12 68 LYS A N 1
ATOM 539 C CA . LYS A 1 68 ? -2.502 15.921 0.885 1.00 98.12 68 LYS A CA 1
ATOM 540 C C . LYS A 1 68 ? -1.161 15.454 1.451 1.00 98.12 68 LYS A C 1
ATOM 542 O O . LYS A 1 68 ? -0.267 16.274 1.644 1.00 98.12 68 LYS A O 1
ATOM 547 N N . ILE A 1 69 ? -0.998 14.148 1.680 1.00 97.94 69 ILE A N 1
ATOM 548 C CA . ILE A 1 69 ? 0.266 13.572 2.162 1.00 97.94 69 ILE A CA 1
ATOM 549 C C . ILE A 1 69 ? 1.378 13.778 1.127 1.00 97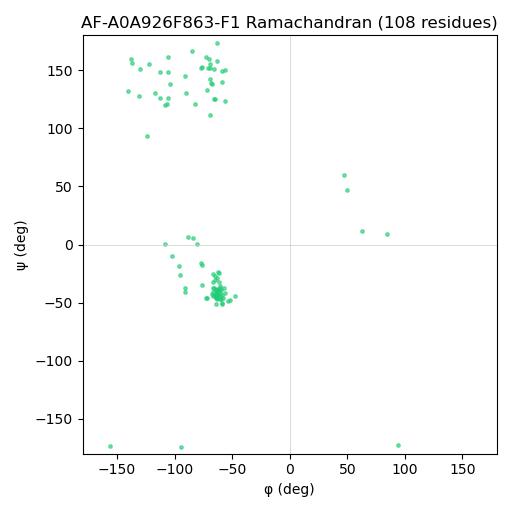.94 69 ILE A C 1
ATOM 551 O O . ILE A 1 69 ? 2.470 14.216 1.492 1.00 97.94 69 ILE A O 1
ATOM 555 N N . CYS A 1 70 ? 1.106 13.500 -0.151 1.00 97.56 70 CYS A N 1
ATOM 556 C CA . CYS A 1 70 ? 2.068 13.677 -1.240 1.00 97.56 70 CYS A CA 1
ATOM 557 C C . CYS A 1 70 ? 2.456 15.143 -1.477 1.00 97.56 70 CYS A C 1
ATOM 559 O O . CYS A 1 70 ? 3.588 15.400 -1.868 1.00 97.56 70 CYS A O 1
ATOM 561 N N . LEU A 1 71 ? 1.563 16.102 -1.220 1.00 97.94 71 LEU A N 1
ATOM 562 C CA . LEU A 1 71 ? 1.837 17.527 -1.421 1.00 97.94 71 LEU A CA 1
ATOM 563 C C . LEU A 1 71 ? 2.914 18.068 -0.468 1.00 97.94 71 LEU A C 1
ATOM 565 O O . LEU A 1 71 ? 3.660 18.973 -0.830 1.00 97.94 71 LEU A O 1
ATOM 569 N N . VAL A 1 72 ? 2.991 17.525 0.750 1.00 97.62 72 VAL A N 1
ATOM 570 C CA . VAL A 1 72 ? 3.864 18.047 1.819 1.00 97.62 72 VAL A CA 1
ATOM 571 C C . VAL A 1 72 ? 5.072 17.154 2.121 1.00 97.62 72 VAL A C 1
ATOM 573 O O . VAL A 1 72 ? 5.865 17.473 3.002 1.00 97.62 72 VAL A O 1
ATOM 576 N N . ASN A 1 73 ? 5.234 16.034 1.409 1.00 98.19 73 ASN A N 1
ATOM 577 C CA . ASN A 1 73 ? 6.329 15.079 1.604 1.00 98.19 73 ASN A CA 1
ATOM 578 C C . ASN A 1 73 ? 7.015 14.743 0.276 1.00 98.19 73 ASN A C 1
ATOM 580 O O . ASN A 1 73 ? 6.377 14.684 -0.768 1.00 98.19 73 ASN A O 1
ATOM 584 N N . SER A 1 74 ? 8.306 14.407 0.324 1.00 98.00 74 SER A N 1
ATOM 585 C CA . SER A 1 74 ? 8.983 13.824 -0.841 1.00 98.00 74 SER A CA 1
ATOM 586 C C . SER A 1 74 ? 8.488 12.405 -1.133 1.00 98.00 74 SER A C 1
ATOM 588 O O . SER A 1 74 ? 8.173 11.646 -0.212 1.00 98.00 74 SER A O 1
ATOM 590 N N . ASP A 1 75 ? 8.548 11.985 -2.398 1.00 97.56 75 ASP A N 1
ATOM 591 C CA . ASP A 1 75 ? 8.214 10.619 -2.823 1.00 97.56 75 ASP A CA 1
ATOM 592 C C . ASP A 1 75 ? 8.877 9.544 -1.951 1.00 97.56 75 ASP A C 1
ATOM 594 O O . ASP A 1 75 ? 8.239 8.581 -1.528 1.00 97.56 75 ASP A O 1
ATOM 598 N N . ASN A 1 76 ? 10.163 9.719 -1.631 1.00 96.44 76 ASN A N 1
ATOM 599 C CA . ASN A 1 76 ? 10.915 8.774 -0.807 1.00 96.44 76 ASN A CA 1
ATOM 600 C C . ASN A 1 76 ? 10.363 8.655 0.618 1.00 96.44 76 ASN A C 1
ATOM 602 O O . ASN A 1 76 ? 10.319 7.543 1.155 1.00 96.44 76 ASN A O 1
ATOM 606 N N . GLN A 1 77 ? 9.941 9.770 1.220 1.00 98.00 77 GLN A N 1
ATOM 607 C CA . GLN A 1 77 ? 9.288 9.765 2.528 1.00 98.00 77 GLN A CA 1
ATOM 608 C C . GLN A 1 77 ? 7.920 9.094 2.441 1.00 98.00 77 GLN A C 1
ATOM 610 O O . GLN A 1 77 ? 7.614 8.257 3.288 1.00 98.00 77 GLN A O 1
ATOM 615 N N . VAL A 1 78 ? 7.137 9.385 1.400 1.00 98.25 78 VAL A N 1
ATOM 616 C CA . VAL A 1 78 ? 5.805 8.793 1.221 1.00 98.25 78 VAL A CA 1
ATOM 617 C C . VAL A 1 78 ? 5.883 7.279 1.023 1.00 98.25 78 VAL A C 1
ATOM 619 O O . VAL A 1 78 ? 5.145 6.554 1.683 1.00 98.25 78 VAL A O 1
ATOM 622 N N . TYR A 1 79 ? 6.819 6.761 0.215 1.00 97.88 79 TYR A N 1
ATOM 623 C CA . TYR A 1 79 ? 7.026 5.308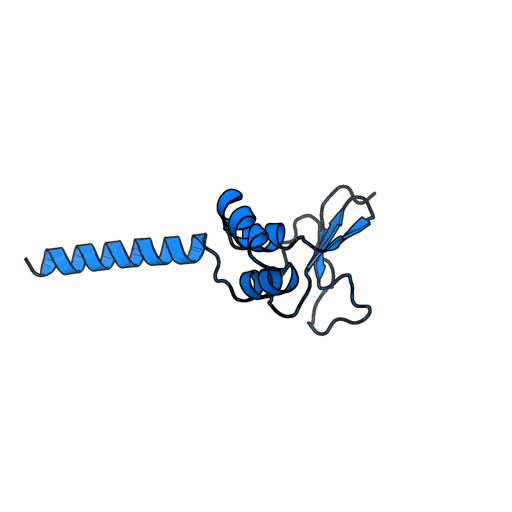 0.109 1.00 97.88 79 TYR A CA 1
ATOM 624 C C . TYR A 1 79 ? 7.324 4.668 1.468 1.00 97.88 79 TYR A C 1
ATOM 626 O O . TYR A 1 79 ? 6.811 3.593 1.774 1.00 97.88 79 TYR A O 1
ATOM 634 N N . LYS A 1 80 ? 8.149 5.326 2.292 1.00 98.00 80 LYS A N 1
ATOM 635 C CA . LYS A 1 80 ? 8.486 4.836 3.633 1.00 98.00 80 LYS A CA 1
ATOM 636 C C . LYS A 1 80 ? 7.269 4.862 4.561 1.00 98.00 80 LYS A C 1
ATOM 638 O O . LYS A 1 80 ? 7.069 3.906 5.301 1.00 98.00 80 LYS A O 1
ATOM 643 N N . GLN A 1 81 ? 6.458 5.918 4.501 1.00 97.88 81 GLN A N 1
ATOM 644 C CA . GLN A 1 81 ? 5.222 6.040 5.277 1.00 97.88 81 GLN A CA 1
ATOM 645 C C . GLN A 1 81 ? 4.204 4.973 4.866 1.00 97.88 81 GLN A C 1
ATOM 647 O O . GLN A 1 81 ? 3.758 4.216 5.718 1.00 97.88 81 GLN A O 1
ATOM 652 N N . ALA A 1 82 ? 3.916 4.826 3.569 1.00 98.00 82 ALA A N 1
ATOM 653 C CA . ALA A 1 82 ? 2.993 3.810 3.058 1.00 98.00 82 ALA A CA 1
ATOM 654 C C . ALA A 1 82 ? 3.450 2.376 3.383 1.00 98.00 82 ALA A C 1
ATOM 656 O O . ALA A 1 82 ? 2.632 1.505 3.664 1.00 98.00 82 ALA A O 1
ATOM 657 N N . GLY A 1 83 ? 4.762 2.130 3.360 1.00 97.50 83 GLY A N 1
ATOM 658 C CA . GLY A 1 83 ? 5.342 0.833 3.692 1.00 97.50 83 GLY A CA 1
ATOM 659 C C . GLY A 1 83 ? 5.402 0.500 5.184 1.00 97.50 83 GLY A C 1
ATOM 660 O O . GLY A 1 83 ? 5.575 -0.667 5.518 1.00 97.50 83 GLY A O 1
ATOM 661 N N . ASN A 1 84 ? 5.277 1.500 6.060 1.00 97.81 84 ASN A N 1
ATOM 662 C CA . ASN A 1 84 ? 5.182 1.327 7.514 1.00 97.81 84 ASN A CA 1
ATOM 663 C C . ASN A 1 84 ? 3.741 1.471 8.034 1.00 97.81 84 ASN A C 1
ATOM 665 O O . ASN A 1 84 ? 3.493 1.232 9.213 1.00 97.81 84 ASN A O 1
ATOM 669 N N . ALA A 1 85 ? 2.811 1.914 7.188 1.00 97.25 85 ALA A N 1
ATOM 670 C CA . ALA A 1 85 ? 1.421 2.115 7.556 1.00 97.25 85 ALA A CA 1
ATOM 671 C C . ALA A 1 85 ? 0.702 0.780 7.781 1.00 97.25 85 ALA A C 1
ATOM 673 O O . ALA A 1 85 ? 1.008 -0.235 7.153 1.00 97.25 85 ALA A O 1
ATOM 674 N 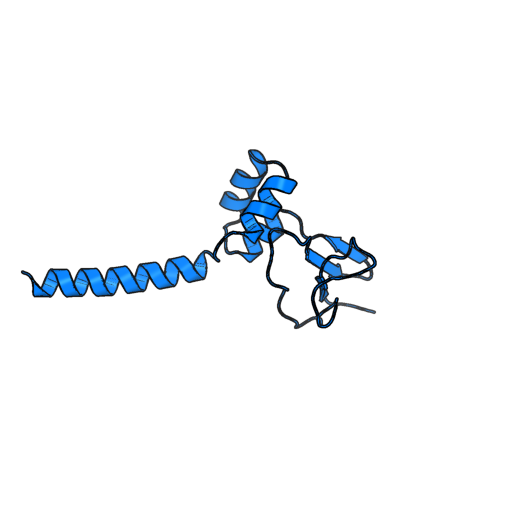N . VAL A 1 86 ? -0.310 0.823 8.644 1.00 97.00 86 VAL A N 1
ATOM 675 C CA . VAL A 1 86 ? -1.332 -0.220 8.745 1.00 97.00 86 VAL A CA 1
ATOM 676 C C . VAL A 1 86 ? -2.482 0.150 7.810 1.00 97.00 86 VAL A C 1
ATOM 678 O O . VAL A 1 86 ? -2.794 1.330 7.646 1.00 97.00 86 VAL A O 1
ATOM 681 N N . THR A 1 87 ? -3.114 -0.846 7.192 1.00 97.62 87 THR A N 1
ATOM 682 C CA . THR A 1 87 ? -4.224 -0.631 6.258 1.00 97.62 87 THR A CA 1
ATOM 683 C C . THR A 1 87 ? -5.437 -0.018 6.968 1.00 97.62 87 THR A C 1
ATOM 685 O O . THR A 1 87 ? -5.950 -0.589 7.932 1.00 97.62 87 THR A O 1
ATOM 688 N N . VAL A 1 88 ? -5.926 1.119 6.464 1.00 97.81 88 VAL A N 1
ATOM 689 C CA . VAL A 1 88 ? -6.980 1.951 7.077 1.00 97.81 88 VAL A CA 1
ATOM 690 C C . VAL A 1 88 ? -8.236 1.140 7.387 1.00 97.81 88 VAL A C 1
ATOM 692 O O . VAL A 1 88 ? -8.708 1.158 8.519 1.00 97.81 88 VAL A O 1
ATOM 695 N N . ASN A 1 89 ? -8.721 0.353 6.423 1.00 96.88 89 ASN A N 1
ATOM 696 C CA . ASN A 1 89 ? -9.945 -0.440 6.582 1.00 96.88 89 ASN A CA 1
ATOM 697 C C . ASN A 1 89 ? -9.837 -1.471 7.717 1.00 96.88 89 ASN A C 1
ATOM 699 O O . ASN A 1 89 ? -10.821 -1.766 8.390 1.00 96.88 89 ASN A O 1
ATOM 703 N N . VAL A 1 90 ? -8.635 -2.010 7.953 1.00 97.94 90 VAL A N 1
ATOM 704 C CA . VAL A 1 90 ? -8.392 -2.960 9.047 1.00 97.94 90 VAL A CA 1
ATOM 705 C C . VAL A 1 90 ? -8.438 -2.235 10.388 1.00 97.94 90 VAL A C 1
ATOM 707 O O . VAL A 1 90 ? -9.104 -2.700 11.309 1.00 97.94 90 VAL A O 1
ATOM 710 N N . VAL A 1 91 ? -7.772 -1.080 10.493 1.00 98.06 91 VAL A N 1
ATOM 711 C CA . VAL A 1 91 ? -7.782 -0.264 11.719 1.00 98.06 91 VAL A CA 1
ATOM 712 C C . VAL A 1 91 ? -9.196 0.208 12.047 1.00 98.06 91 VAL A C 1
ATOM 714 O O . VAL A 1 91 ? -9.605 0.121 13.201 1.00 98.06 91 VAL A O 1
ATOM 717 N N . GLN A 1 92 ? -9.960 0.640 11.042 1.00 98.19 92 GLN A N 1
ATOM 718 C CA . GLN A 1 92 ? -11.355 1.035 11.215 1.00 98.19 92 GLN A CA 1
ATOM 719 C C . GLN A 1 92 ? -12.193 -0.122 11.773 1.00 98.19 92 GLN A C 1
ATOM 721 O O . GLN A 1 92 ? -12.835 0.040 12.807 1.00 98.19 92 GLN A O 1
ATOM 726 N N . ALA A 1 93 ? -12.118 -1.308 11.160 1.00 98.44 93 ALA A N 1
ATOM 727 C CA . ALA A 1 93 ? -12.882 -2.472 11.606 1.00 98.44 93 ALA A CA 1
ATOM 728 C C . ALA A 1 93 ? -12.482 -2.965 13.012 1.00 98.44 93 ALA A C 1
ATOM 730 O O . ALA A 1 93 ? -13.284 -3.595 13.704 1.00 98.44 93 ALA A O 1
ATOM 731 N N . ILE A 1 94 ? -11.237 -2.731 13.438 1.00 98.50 94 ILE A N 1
ATOM 732 C CA . ILE A 1 94 ? -10.805 -2.981 14.821 1.00 98.50 94 ILE A CA 1
ATOM 733 C C . ILE A 1 94 ? -11.402 -1.922 15.755 1.00 98.50 94 ILE A C 1
ATOM 735 O O . ILE A 1 94 ? -11.943 -2.273 16.800 1.00 98.50 94 ILE A O 1
ATOM 739 N N . GLY A 1 95 ? -11.335 -0.643 15.379 1.00 98.50 95 GLY A N 1
ATOM 740 C CA . GLY A 1 95 ? -11.866 0.468 16.170 1.00 98.50 95 GLY A CA 1
ATOM 741 C C . GLY A 1 95 ? -13.373 0.370 16.415 1.00 98.50 95 GLY A C 1
ATOM 742 O O . GLY A 1 95 ? -13.818 0.589 17.538 1.00 98.50 95 GLY A O 1
ATOM 743 N N . GLU A 1 96 ? -14.146 -0.023 15.402 1.00 98.50 96 GLU A N 1
ATOM 744 C CA . GLU A 1 96 ? -15.594 -0.255 15.518 1.00 98.50 96 GLU A CA 1
ATOM 745 C C . GLU A 1 96 ? -15.904 -1.349 16.550 1.00 98.50 96 GLU A C 1
ATOM 747 O O . GLU A 1 96 ? -16.689 -1.121 17.468 1.00 98.50 96 GLU A O 1
ATOM 752 N N . ARG A 1 97 ? -15.198 -2.487 16.494 1.00 98.25 97 ARG A N 1
ATOM 753 C CA . ARG A 1 97 ? -15.354 -3.568 17.484 1.00 98.25 97 ARG A CA 1
ATOM 754 C C . ARG A 1 97 ? -14.963 -3.142 18.895 1.00 98.25 97 ARG A C 1
ATOM 756 O O . ARG A 1 97 ? -15.612 -3.532 19.859 1.00 98.25 97 ARG A O 1
ATOM 763 N N . LEU A 1 98 ? -13.893 -2.357 19.034 1.00 98.31 98 LEU A N 1
ATOM 764 C CA . LEU A 1 98 ? -13.481 -1.836 20.340 1.00 98.31 98 LEU A CA 1
ATOM 765 C C . LEU A 1 98 ? -14.547 -0.909 20.927 1.00 98.31 98 LEU A C 1
ATOM 767 O O . LEU A 1 98 ? -14.828 -0.997 22.120 1.00 98.31 98 LEU A O 1
ATOM 771 N N . LYS A 1 99 ? -15.162 -0.065 20.093 1.00 97.88 99 LYS A N 1
ATOM 772 C CA . LYS A 1 99 ? -16.252 0.822 20.501 1.00 97.88 99 LYS A CA 1
ATOM 773 C C . LYS A 1 99 ? -17.467 0.037 20.994 1.00 97.88 99 LYS A C 1
ATOM 775 O O . LYS A 1 99 ? -18.003 0.372 22.041 1.00 97.88 99 LYS A O 1
ATOM 780 N N . GLU A 1 100 ? -17.876 -1.008 20.278 1.00 97.38 100 GLU A N 1
ATOM 781 C CA . GLU A 1 100 ? -19.003 -1.861 20.684 1.00 97.38 100 GLU A CA 1
ATOM 782 C C . GLU A 1 100 ? -18.777 -2.479 22.069 1.00 97.38 100 GLU A C 1
ATOM 784 O O . GLU A 1 100 ? -19.650 -2.416 22.934 1.00 97.38 100 GLU A O 1
ATOM 789 N N . VAL A 1 101 ? -17.577 -3.019 22.304 1.00 97.31 101 VAL A N 1
ATOM 790 C CA . VAL A 1 101 ? -17.206 -3.598 23.601 1.00 97.31 101 VAL A CA 1
ATOM 791 C C . VAL A 1 101 ? -17.182 -2.536 24.703 1.00 97.31 101 VAL A C 1
ATOM 793 O O . VAL A 1 101 ? -17.669 -2.793 25.804 1.00 97.31 101 VAL A O 1
ATOM 796 N N . ASP A 1 102 ? -16.639 -1.348 24.431 1.00 97.12 102 ASP A N 1
ATOM 797 C CA . ASP A 1 102 ? -16.608 -0.245 25.398 1.00 97.12 102 ASP A CA 1
ATOM 798 C C . ASP A 1 102 ? -18.026 0.227 25.768 1.00 97.12 102 ASP A C 1
ATOM 800 O O . ASP A 1 102 ? -18.358 0.335 26.951 1.00 97.12 102 ASP A O 1
ATOM 804 N N . ASP A 1 103 ? -18.902 0.384 24.770 1.00 96.50 103 ASP A N 1
ATOM 805 C CA . ASP A 1 103 ? -20.307 0.760 24.954 1.00 96.50 103 ASP A CA 1
ATOM 806 C C . ASP A 1 103 ? -21.070 -0.302 25.783 1.00 96.50 103 ASP A C 1
ATOM 808 O O . ASP A 1 103 ? -21.890 0.041 26.644 1.00 96.50 103 ASP A O 1
ATOM 812 N N . GLU A 1 104 ? -20.800 -1.598 25.578 1.00 95.44 104 GLU A N 1
ATOM 813 C CA . GLU A 1 104 ? -21.356 -2.680 26.404 1.00 95.44 104 GLU A CA 1
ATOM 814 C C . GLU A 1 104 ? -20.868 -2.631 27.855 1.00 95.44 104 GLU A C 1
ATOM 816 O O . GLU A 1 104 ? -21.661 -2.806 28.785 1.00 95.44 104 GLU A O 1
ATOM 821 N N . LEU A 1 105 ? -19.571 -2.404 28.071 1.00 95.06 105 LEU A N 1
ATOM 822 C CA . LEU A 1 105 ? -18.994 -2.308 29.412 1.00 95.06 105 LEU A CA 1
ATOM 823 C C . LEU A 1 105 ? -19.526 -1.089 30.167 1.00 95.06 105 LEU A C 1
ATOM 825 O O . LEU A 1 105 ? -19.767 -1.185 31.372 1.00 95.06 105 LEU A O 1
ATOM 829 N N . TYR A 1 106 ? -19.739 0.031 29.475 1.00 94.00 106 TYR A N 1
ATOM 830 C CA . TYR A 1 106 ? -20.310 1.239 30.064 1.00 94.00 106 TYR A CA 1
ATOM 831 C C . TYR A 1 106 ? -21.752 1.003 30.534 1.00 94.00 106 TYR A C 1
ATOM 833 O O . TYR A 1 106 ? -22.087 1.325 31.673 1.00 94.00 106 TYR A O 1
ATOM 841 N N . LYS A 1 107 ? -22.582 0.344 29.712 1.00 91.12 107 LYS A N 1
ATOM 842 C CA . LYS A 1 107 ? -23.968 -0.020 30.069 1.00 91.12 107 LYS A CA 1
ATOM 843 C C . LYS A 1 107 ? -24.071 -0.989 31.247 1.00 91.12 107 LYS A C 1
ATOM 845 O O . LYS A 1 107 ? -25.074 -0.964 31.939 1.00 91.12 107 LYS A O 1
ATOM 850 N N . ARG A 1 108 ? -23.071 -1.850 31.473 1.00 82.88 108 ARG A N 1
ATOM 851 C CA . ARG A 1 108 ? -23.045 -2.779 32.623 1.00 82.88 108 ARG A CA 1
ATOM 852 C C . ARG A 1 108 ? -22.658 -2.106 33.945 1.00 82.88 108 ARG A C 1
ATOM 854 O O . ARG A 1 108 ? -22.801 -2.731 34.992 1.00 82.88 108 ARG A O 1
ATOM 861 N N . LYS A 1 109 ? -22.088 -0.897 33.897 1.00 76.00 109 LYS A N 1
ATOM 862 C CA . LYS A 1 109 ? -21.627 -0.149 35.078 1.00 76.00 109 LYS A CA 1
ATOM 863 C C . LYS A 1 109 ? -22.641 0.876 35.596 1.00 76.00 109 LYS A C 1
ATOM 865 O O . LYS A 1 109 ? -22.470 1.324 36.728 1.00 76.00 109 LYS A O 1
ATOM 870 N N . GLY A 1 110 ? -23.615 1.271 34.774 1.00 59.16 110 GLY A N 1
ATOM 871 C CA . GLY A 1 110 ? -24.768 2.087 35.175 1.00 59.16 110 GLY A CA 1
ATOM 872 C C . GLY A 1 110 ? -25.951 1.211 35.548 1.00 59.16 110 GLY A C 1
ATOM 873 O O . GLY A 1 110 ? -26.719 1.644 36.431 1.00 59.16 110 GLY A O 1
#

Solvent-accessible surface area (backbone atoms only — not comparable to full-atom values): 6309 Å² total; per-residue (Å²): 130,66,83,54,53,20,26,25,57,34,73,91,44,98,74,77,87,73,84,79,75,54,59,42,55,57,90,39,73,70,74,84,68,38,50,84,60,52,47,21,35,36,42,74,90,40,77,45,69,57,50,46,51,55,46,26,41,75,32,54,42,51,73,67,58,24,50,55,52,54,74,79,41,54,62,72,54,38,37,34,49,39,22,69,52,74,42,41,67,59,53,50,60,50,52,54,54,51,48,54,54,49,56,53,55,53,63,72,74,110

Mean predicted aligned error: 4.15 Å